Protein AF-A0A965NPS1-F1 (afdb_monomer_lite)

Secondary structure (DSSP, 8-state):
----HHHHHHHHHHHHHHH-TTHHHHHHHHHHHHHHHHHHHHTT-----------------

Foldseek 3Di:
DDCDPVNVVVVVVVVCVVCDPVRVVVVCVVVVLVVVVVVCVVVVNPDDRDPPPPDDDDDDD

pLDDT: mean 79.71, std 16.13, range [44.94, 95.44]

Radius of gyration: 17.5 Å; chains: 1; bounding box: 51×32×37 Å

Sequence (61 aa):
MGIGVTELLVILVVIFIIFGAGKLPSVMADLGKGMKAFKNASEGSEEAAIPVKKKPRKKAK

Structure (mmCIF, N/CA/C/O backbone):
data_AF-A0A965NPS1-F1
#
_entry.id   AF-A0A965NPS1-F1
#
loop_
_atom_site.group_PDB
_atom_site.id
_atom_site.type_symbol
_atom_site.label_atom_id
_atom_site.label_alt_id
_atom_site.label_comp_id
_atom_site.label_asym_id
_atom_site.label_entity_id
_atom_site.label_seq_id
_atom_site.pdbx_PDB_ins_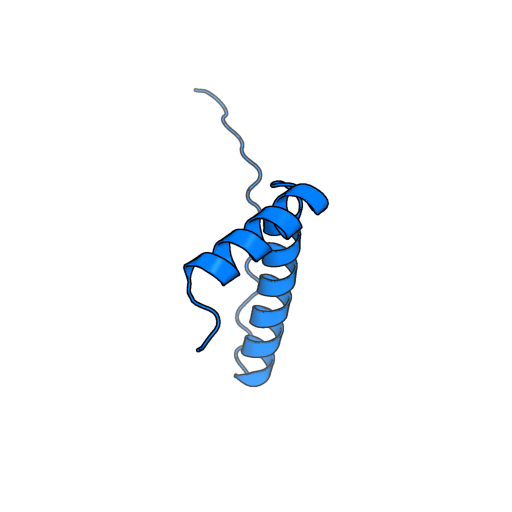code
_atom_site.Cartn_x
_atom_site.Cartn_y
_atom_site.Cartn_z
_atom_site.occupancy
_atom_site.B_iso_or_equiv
_atom_site.auth_seq_id
_atom_site.auth_comp_id
_atom_site.auth_asym_id
_atom_site.auth_atom_id
_atom_site.pdbx_PDB_model_num
ATOM 1 N N . MET A 1 1 ? 26.659 -3.076 0.148 1.00 65.56 1 MET A N 1
ATOM 2 C CA . MET A 1 1 ? 25.814 -2.674 -0.994 1.00 65.56 1 MET A CA 1
ATOM 3 C C . MET A 1 1 ? 24.372 -2.861 -0.566 1.00 65.56 1 MET A C 1
ATOM 5 O O . MET A 1 1 ? 23.922 -3.992 -0.467 1.00 65.56 1 MET A O 1
ATOM 9 N N . GLY A 1 2 ? 23.726 -1.782 -0.125 1.00 79.75 2 GLY A N 1
ATOM 10 C CA . GLY A 1 2 ? 22.329 -1.819 0.308 1.00 79.75 2 GLY A CA 1
ATOM 11 C C . GLY A 1 2 ? 21.402 -1.675 -0.891 1.00 79.75 2 GLY A C 1
ATOM 12 O O . GLY A 1 2 ? 21.806 -1.112 -1.905 1.00 79.75 2 GLY A O 1
ATOM 13 N N . ILE A 1 3 ? 20.175 -2.173 -0.759 1.00 85.19 3 ILE A N 1
ATOM 14 C CA 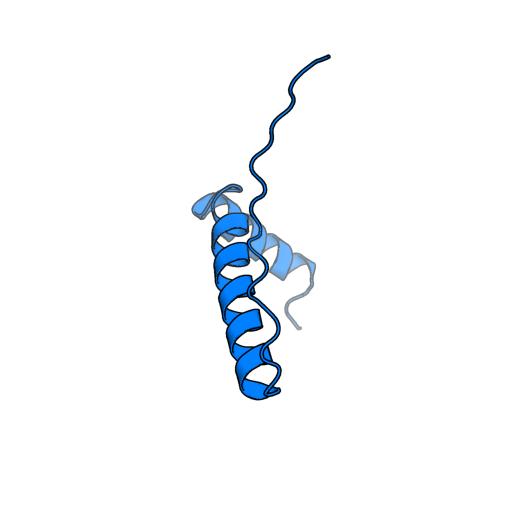. ILE A 1 3 ? 19.117 -1.937 -1.743 1.00 85.19 3 ILE A CA 1
ATOM 15 C C . ILE A 1 3 ? 18.932 -0.423 -1.853 1.00 85.19 3 ILE A C 1
ATOM 17 O O . ILE A 1 3 ? 18.517 0.236 -0.898 1.00 85.19 3 ILE A O 1
ATOM 21 N N . GLY A 1 4 ? 19.316 0.128 -3.002 1.00 92.81 4 GLY A N 1
ATOM 22 C CA . GLY A 1 4 ? 19.147 1.540 -3.291 1.00 92.81 4 GLY A CA 1
ATOM 23 C C . GLY A 1 4 ? 17.676 1.887 -3.486 1.00 92.81 4 GLY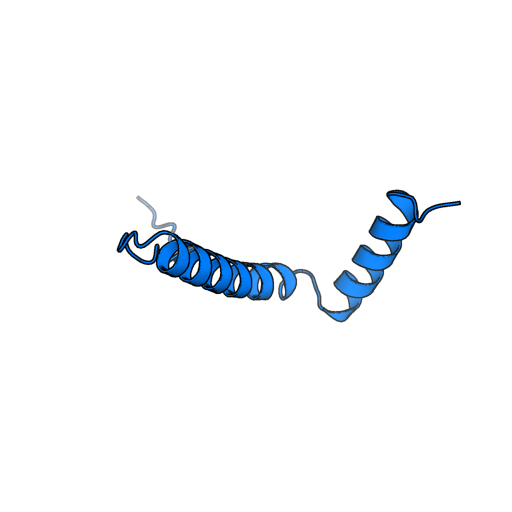 A C 1
ATOM 24 O O . GLY A 1 4 ? 16.830 1.024 -3.732 1.00 92.81 4 GLY A O 1
ATOM 25 N N . VAL A 1 5 ? 17.373 3.184 -3.429 1.00 94.75 5 VAL A N 1
ATOM 26 C CA . VAL A 1 5 ? 16.033 3.701 -3.753 1.00 94.75 5 VAL A CA 1
ATOM 27 C C . VAL A 1 5 ? 15.595 3.227 -5.145 1.00 94.75 5 VAL A C 1
ATOM 29 O O . VAL A 1 5 ? 14.427 2.901 -5.334 1.00 94.75 5 VAL A O 1
ATOM 32 N N . THR A 1 6 ? 16.536 3.116 -6.089 1.00 93.50 6 THR A N 1
ATOM 33 C CA . THR A 1 6 ? 16.300 2.622 -7.451 1.00 93.50 6 THR A CA 1
ATOM 34 C C . THR A 1 6 ? 15.790 1.180 -7.473 1.00 93.50 6 THR A C 1
ATOM 36 O O . THR A 1 6 ? 14.708 0.948 -8.007 1.00 93.50 6 THR A O 1
ATOM 39 N N . GLU A 1 7 ? 16.494 0.217 -6.863 1.00 93.75 7 GLU A N 1
ATOM 40 C CA . GLU A 1 7 ? 16.017 -1.172 -6.777 1.00 93.75 7 GLU A CA 1
ATOM 41 C C . GLU A 1 7 ? 14.656 -1.285 -6.083 1.00 93.75 7 GLU A C 1
ATOM 43 O O . GLU A 1 7 ? 13.792 -2.026 -6.554 1.00 93.75 7 GLU A O 1
ATOM 48 N N . LEU A 1 8 ? 14.429 -0.533 -5.000 1.00 94.12 8 LEU A N 1
ATOM 49 C CA . LEU A 1 8 ? 13.139 -0.547 -4.303 1.00 94.12 8 LEU A CA 1
ATOM 50 C C . LEU A 1 8 ? 12.009 -0.069 -5.227 1.00 94.12 8 LEU A C 1
ATOM 52 O O . LEU A 1 8 ? 10.936 -0.673 -5.255 1.00 94.12 8 LEU A O 1
ATOM 56 N N . LEU A 1 9 ? 12.260 0.966 -6.032 1.00 94.50 9 LEU A N 1
ATOM 57 C CA . LEU A 1 9 ? 11.294 1.499 -6.991 1.00 94.50 9 LEU A CA 1
ATOM 58 C C . LEU A 1 9 ? 10.990 0.488 -8.107 1.00 94.50 9 LEU A C 1
ATOM 60 O O . LEU A 1 9 ? 9.826 0.299 -8.452 1.00 94.50 9 LEU A O 1
ATOM 64 N N . VAL A 1 10 ? 12.001 -0.223 -8.618 1.00 95.44 10 VAL A N 1
ATOM 65 C CA . VAL A 1 10 ? 11.808 -1.294 -9.614 1.00 95.44 10 VAL A CA 1
ATOM 66 C C . VAL A 1 10 ? 10.920 -2.409 -9.054 1.00 95.44 10 VAL A C 1
ATOM 68 O O . VAL A 1 10 ? 9.955 -2.811 -9.704 1.00 95.44 10 VAL A O 1
ATOM 71 N N . ILE A 1 11 ? 11.188 -2.865 -7.828 1.00 94.25 11 ILE A N 1
ATOM 72 C CA . ILE A 1 11 ? 10.377 -3.894 -7.160 1.00 94.25 11 ILE A CA 1
ATOM 73 C C . ILE A 1 11 ? 8.938 -3.401 -6.961 1.00 94.25 11 ILE A C 1
ATOM 75 O O . ILE A 1 11 ? 7.985 -4.130 -7.250 1.00 94.25 11 ILE A O 1
ATOM 79 N N . LEU A 1 12 ? 8.768 -2.150 -6.522 1.00 93.50 12 LEU A N 1
ATOM 80 C CA . LEU A 1 12 ? 7.456 -1.533 -6.345 1.00 93.50 12 LEU A CA 1
ATOM 81 C C . LEU A 1 12 ? 6.658 -1.540 -7.654 1.00 93.50 12 LEU A C 1
ATOM 83 O O . LEU A 1 12 ? 5.484 -1.893 -7.638 1.00 93.50 12 LEU A O 1
ATOM 87 N N . VAL A 1 13 ? 7.286 -1.198 -8.782 1.00 94.56 13 VAL A N 1
ATOM 88 C CA . VAL A 1 13 ? 6.638 -1.181 -10.103 1.00 94.56 13 VAL A CA 1
ATOM 89 C C . VAL A 1 13 ? 6.175 -2.577 -10.519 1.00 94.56 13 VAL A C 1
ATOM 91 O O . VAL A 1 13 ? 5.041 -2.720 -10.969 1.00 94.56 13 VAL A O 1
ATOM 94 N N . VAL A 1 14 ? 6.993 -3.616 -10.322 1.00 94.94 14 VAL A N 1
ATOM 95 C CA . VAL A 1 14 ? 6.604 -5.006 -10.633 1.00 94.94 14 VAL A CA 1
ATOM 96 C C . VAL A 1 14 ? 5.370 -5.418 -9.828 1.00 94.94 14 VAL A C 1
ATOM 98 O O . VAL A 1 14 ? 4.392 -5.923 -10.381 1.00 94.94 14 VAL A O 1
ATOM 101 N N . ILE A 1 15 ? 5.376 -5.131 -8.527 1.00 93.44 15 ILE A N 1
ATOM 102 C CA . ILE A 1 15 ? 4.243 -5.377 -7.630 1.00 93.44 15 ILE A CA 1
ATOM 103 C C . ILE A 1 15 ? 3.005 -4.582 -8.081 1.00 93.44 15 ILE A C 1
ATOM 105 O O . ILE A 1 15 ? 1.884 -5.093 -8.063 1.00 93.44 15 ILE A O 1
ATOM 109 N N . PHE A 1 16 ? 3.200 -3.343 -8.531 1.00 92.25 16 PHE A N 1
ATOM 110 C CA . PHE A 1 16 ? 2.136 -2.466 -9.012 1.00 92.25 16 PHE A CA 1
ATOM 111 C C . PHE A 1 16 ? 1.509 -2.948 -10.322 1.00 92.25 16 PHE A C 1
ATOM 113 O O . PHE A 1 16 ? 0.317 -2.740 -10.525 1.00 92.25 16 PHE A O 1
ATOM 120 N N . ILE A 1 17 ? 2.269 -3.616 -11.193 1.00 93.56 17 ILE A N 1
ATOM 121 C CA . ILE A 1 17 ? 1.738 -4.249 -12.408 1.00 93.56 17 ILE A CA 1
ATOM 122 C C . ILE A 1 17 ? 0.851 -5.444 -12.042 1.00 93.56 17 ILE A C 1
ATOM 124 O O . ILE A 1 17 ? -0.236 -5.585 -12.598 1.00 93.56 17 ILE A O 1
ATOM 128 N N . ILE A 1 18 ? 1.272 -6.268 -11.077 1.00 93.00 18 ILE A N 1
ATOM 129 C CA . ILE A 1 18 ? 0.514 -7.451 -10.639 1.00 93.00 18 ILE A CA 1
ATOM 130 C C . ILE A 1 18 ? -0.786 -7.045 -9.932 1.00 93.00 18 ILE A C 1
ATOM 132 O O . ILE A 1 18 ? -1.850 -7.593 -10.215 1.00 93.00 18 ILE A O 1
ATOM 136 N N . PHE A 1 19 ? -0.721 -6.081 -9.011 1.00 90.62 19 PHE A N 1
ATOM 137 C CA . PHE A 1 19 ? -1.896 -5.639 -8.255 1.00 90.62 19 PHE A CA 1
ATOM 138 C C . PHE A 1 19 ? -2.738 -4.585 -8.987 1.00 90.62 19 PHE A C 1
ATOM 140 O O . PHE A 1 19 ? -3.938 -4.468 -8.734 1.00 90.62 19 PHE A O 1
ATOM 147 N N . GLY A 1 20 ? -2.139 -3.816 -9.892 1.00 87.00 20 GLY A N 1
ATOM 148 C CA . GLY A 1 20 ? -2.765 -2.695 -10.584 1.00 87.00 20 GLY A CA 1
ATOM 149 C C . GLY A 1 20 ? -2.917 -1.432 -9.722 1.00 87.00 20 GLY A C 1
ATOM 150 O O . GLY A 1 20 ? -3.035 -1.470 -8.493 1.00 87.00 20 GLY A O 1
ATOM 151 N N . ALA A 1 21 ? -3.009 -0.278 -10.391 1.00 83.44 21 ALA A N 1
ATOM 152 C CA . ALA A 1 21 ? -3.079 1.037 -9.746 1.00 83.44 21 ALA A CA 1
ATOM 153 C C . ALA A 1 21 ? -4.327 1.269 -8.874 1.00 83.44 21 ALA A C 1
ATOM 155 O O . ALA A 1 21 ? -4.329 2.148 -8.015 1.00 83.44 21 ALA A O 1
ATOM 156 N N . GLY A 1 22 ? -5.396 0.494 -9.079 1.00 83.81 22 GLY A N 1
ATOM 157 C CA . GLY A 1 22 ? -6.645 0.620 -8.321 1.00 83.81 22 GLY A CA 1
ATOM 158 C C . GLY A 1 22 ? -6.658 -0.137 -6.991 1.00 83.81 22 GLY A C 1
ATOM 159 O O . GLY A 1 22 ? -7.406 0.234 -6.086 1.00 83.81 22 GLY A O 1
ATOM 160 N N . LYS A 1 23 ? -5.837 -1.185 -6.840 1.00 86.25 23 LYS A N 1
ATOM 161 C CA . LYS A 1 23 ? -5.825 -2.011 -5.623 1.00 86.25 23 LYS A CA 1
ATOM 162 C C . LYS A 1 23 ? -4.983 -1.387 -4.517 1.00 86.25 23 LYS A C 1
ATOM 164 O O . LYS A 1 23 ? -5.416 -1.408 -3.368 1.00 86.25 23 LYS A O 1
ATOM 169 N N . LEU A 1 24 ? -3.847 -0.765 -4.852 1.00 88.25 24 LEU A N 1
ATOM 170 C CA . LEU A 1 24 ? -2.967 -0.148 -3.854 1.00 88.25 24 LEU A CA 1
ATOM 171 C C . LEU A 1 24 ? -3.686 0.922 -3.000 1.00 88.25 24 LEU A C 1
ATOM 173 O O . LEU A 1 24 ? -3.616 0.826 -1.777 1.00 88.25 24 LEU A O 1
ATOM 177 N N . PRO A 1 25 ? -4.456 1.876 -3.568 1.00 85.00 25 PRO A N 1
ATOM 178 C CA . PRO A 1 25 ? -5.172 2.878 -2.776 1.00 85.00 25 PRO A CA 1
ATOM 179 C C . PRO A 1 25 ? -6.236 2.283 -1.847 1.00 85.00 25 PRO A C 1
ATOM 181 O O . PRO A 1 25 ? -6.426 2.790 -0.746 1.00 85.00 25 PRO A O 1
ATOM 184 N N . SER A 1 26 ? -6.919 1.209 -2.264 1.00 88.81 26 SER A N 1
ATOM 185 C CA . SER A 1 26 ? -7.933 0.544 -1.434 1.00 88.81 26 SER A CA 1
ATOM 186 C C . SER A 1 26 ? -7.292 -0.152 -0.237 1.00 88.81 26 SER A C 1
ATOM 188 O O . SER A 1 26 ? -7.713 0.067 0.894 1.00 88.81 26 SER A O 1
ATOM 190 N N . VAL A 1 27 ? -6.225 -0.924 -0.475 1.00 89.75 27 VAL A N 1
ATOM 191 C CA . VAL A 1 27 ? -5.498 -1.639 0.584 1.00 89.75 27 VAL A CA 1
ATOM 192 C C . VAL A 1 27 ? -4.859 -0.652 1.562 1.00 89.75 27 VAL A C 1
ATOM 194 O O . VAL A 1 27 ? -4.957 -0.838 2.770 1.00 89.75 27 VAL A O 1
ATOM 197 N N . MET A 1 28 ? -4.280 0.445 1.066 1.00 89.25 28 MET A N 1
ATOM 198 C CA . MET A 1 28 ? -3.722 1.502 1.918 1.00 89.25 28 MET A CA 1
ATOM 199 C C . MET A 1 28 ? -4.799 2.251 2.707 1.00 89.25 28 MET A C 1
ATOM 201 O O . MET A 1 28 ? -4.569 2.611 3.858 1.00 89.25 28 MET A O 1
ATOM 205 N N . ALA A 1 29 ? -5.984 2.471 2.129 1.00 90.12 29 ALA A N 1
ATOM 206 C CA . ALA A 1 29 ? -7.096 3.087 2.844 1.00 90.12 29 ALA A CA 1
ATOM 207 C C . ALA A 1 29 ? -7.600 2.197 3.989 1.00 90.12 29 ALA A C 1
ATOM 209 O O . ALA A 1 29 ? -7.914 2.709 5.062 1.00 90.12 29 ALA A O 1
ATOM 210 N N . ASP A 1 30 ? -7.667 0.882 3.784 1.00 91.25 30 ASP A N 1
ATOM 211 C CA . ASP A 1 30 ? -8.120 -0.060 4.810 1.00 91.25 30 ASP A CA 1
ATOM 212 C C . ASP A 1 30 ? -7.048 -0.290 5.885 1.00 91.25 30 ASP A C 1
ATOM 214 O O . ASP A 1 30 ? -7.357 -0.230 7.078 1.00 91.25 30 ASP A O 1
ATOM 218 N N . LEU A 1 31 ? -5.775 -0.402 5.490 1.00 93.25 31 LEU A N 1
ATOM 219 C CA . LEU A 1 31 ? -4.640 -0.427 6.415 1.00 93.25 31 LEU A CA 1
ATOM 220 C C . LEU A 1 31 ? -4.554 0.866 7.240 1.00 93.25 31 LEU A C 1
ATOM 222 O O . LEU A 1 31 ? -4.341 0.815 8.447 1.00 93.25 31 LEU A O 1
ATOM 226 N N . GLY A 1 32 ? -4.769 2.026 6.615 1.00 90.38 32 GLY A N 1
ATOM 227 C CA . GLY A 1 32 ? -4.747 3.327 7.283 1.00 90.38 32 GLY A CA 1
ATOM 228 C C . GLY A 1 32 ? -5.859 3.485 8.319 1.00 90.38 32 GLY A C 1
ATOM 229 O O . GLY A 1 32 ? -5.615 4.014 9.403 1.00 90.38 32 GLY A O 1
ATOM 230 N N . LYS A 1 33 ? -7.066 2.976 8.037 1.00 89.00 33 LYS A N 1
ATOM 231 C CA . LYS A 1 33 ? -8.158 2.921 9.025 1.00 89.00 33 LYS A CA 1
ATOM 232 C C . LYS A 1 33 ? -7.793 2.024 10.208 1.00 89.00 33 LYS A C 1
ATOM 234 O O . LYS A 1 33 ? -8.013 2.430 11.345 1.00 89.00 33 LYS A O 1
ATOM 239 N N . GLY A 1 34 ? -7.214 0.848 9.949 1.00 91.94 34 GLY A N 1
ATOM 240 C CA . GLY A 1 34 ? -6.772 -0.083 10.993 1.00 91.94 34 GLY A CA 1
ATOM 241 C C . GLY A 1 34 ? -5.659 0.499 11.865 1.00 91.94 34 GLY A C 1
ATOM 242 O O . GLY A 1 34 ? -5.765 0.481 13.087 1.00 91.94 34 GLY A O 1
ATOM 243 N N . MET A 1 35 ? -4.645 1.108 11.246 1.00 91.06 35 MET A N 1
ATOM 244 C CA . MET A 1 35 ? -3.550 1.785 11.947 1.00 91.06 35 MET A CA 1
ATOM 245 C C . MET A 1 35 ? -4.062 2.946 12.803 1.00 91.06 35 MET A C 1
ATOM 247 O O . MET A 1 35 ? -3.627 3.120 13.938 1.00 91.06 35 MET A O 1
ATOM 251 N N . LYS A 1 36 ? -5.021 3.725 12.283 1.00 87.50 36 LYS A N 1
ATOM 252 C CA . LYS A 1 36 ? -5.649 4.815 13.033 1.00 87.50 36 LYS A CA 1
ATOM 253 C C . LYS A 1 36 ? -6.460 4.294 14.220 1.00 87.50 36 LYS A C 1
ATOM 255 O O . LYS A 1 36 ? -6.343 4.843 15.306 1.00 87.50 36 LYS A O 1
ATOM 260 N N . ALA A 1 37 ? -7.239 3.230 14.035 1.00 87.12 37 ALA A N 1
ATOM 261 C CA . ALA A 1 37 ? -7.988 2.603 15.120 1.00 87.12 37 ALA A CA 1
ATOM 262 C C . ALA A 1 37 ? -7.057 2.035 16.204 1.00 87.12 37 ALA A C 1
ATOM 264 O O . ALA A 1 37 ? -7.306 2.241 17.388 1.00 87.12 37 ALA A O 1
ATOM 265 N N . PHE A 1 38 ? -5.957 1.388 15.802 1.00 90.06 38 PHE A N 1
ATOM 266 C CA . PHE A 1 38 ? -4.942 0.869 16.719 1.00 90.06 38 PHE A CA 1
ATOM 267 C C . PHE A 1 38 ? -4.269 1.991 17.512 1.00 90.06 38 PHE A C 1
ATOM 269 O O . PHE A 1 38 ? -4.141 1.904 18.731 1.00 90.06 38 PHE A O 1
ATOM 276 N N . LYS A 1 39 ? -3.894 3.077 16.829 1.00 87.12 39 LYS A N 1
ATOM 277 C CA . LYS A 1 39 ? -3.285 4.246 17.457 1.00 87.12 39 LYS A CA 1
ATOM 278 C C . LYS A 1 39 ? -4.242 4.925 18.448 1.00 87.12 39 LYS A C 1
ATOM 280 O O . LYS A 1 39 ? -3.862 5.129 19.593 1.00 87.12 39 LYS A O 1
ATOM 285 N N . ASN A 1 40 ? -5.495 5.155 18.058 1.00 86.56 40 ASN A N 1
ATO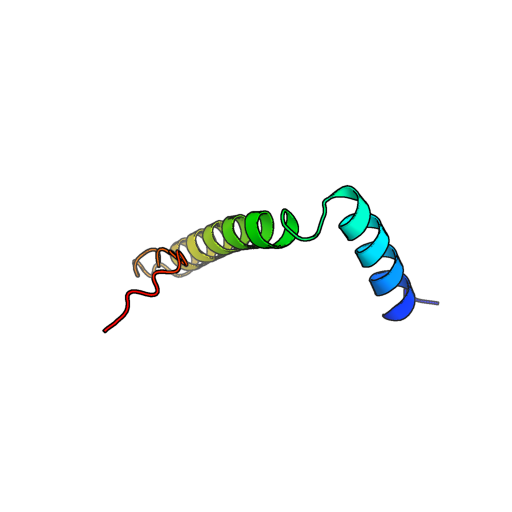M 286 C CA . ASN A 1 40 ? -6.519 5.738 18.931 1.00 86.56 40 ASN A CA 1
ATOM 287 C C . ASN A 1 40 ? -6.780 4.883 20.186 1.00 86.56 40 ASN A C 1
ATOM 289 O O . ASN A 1 40 ? -6.887 5.423 21.284 1.00 86.56 40 ASN A O 1
ATOM 293 N N . ALA A 1 41 ? -6.843 3.555 20.034 1.00 85.88 41 ALA A N 1
ATOM 294 C CA . ALA A 1 41 ? -7.007 2.631 21.156 1.00 85.88 41 ALA A CA 1
ATOM 295 C C . ALA A 1 41 ? -5.782 2.624 22.086 1.00 85.88 41 ALA A C 1
ATOM 297 O O . ALA A 1 41 ? -5.936 2.564 23.302 1.00 85.88 41 ALA A O 1
ATOM 298 N N . SER A 1 42 ? -4.572 2.722 21.525 1.00 87.31 42 SER A N 1
ATOM 299 C CA . SER A 1 42 ? -3.329 2.792 22.300 1.00 87.31 42 SER A CA 1
ATOM 300 C C . SER A 1 42 ? -3.149 4.126 23.033 1.00 87.31 42 SER A C 1
ATOM 302 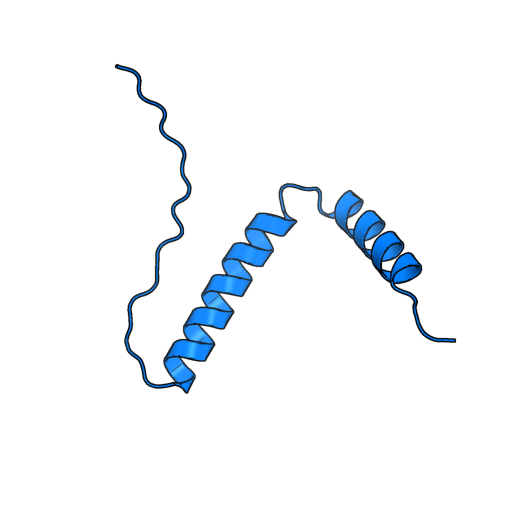O O . SER A 1 42 ? -2.514 4.150 24.082 1.00 87.31 42 SER A O 1
ATOM 304 N N . GLU A 1 43 ? -3.668 5.226 22.486 1.00 85.50 43 GLU A N 1
ATOM 305 C CA . GLU A 1 43 ? -3.570 6.577 23.061 1.00 85.50 43 GLU A CA 1
ATOM 306 C C . GLU A 1 43 ? -4.783 6.936 23.945 1.00 85.50 43 GLU A C 1
ATOM 308 O O . GLU A 1 43 ? -4.867 8.056 24.445 1.00 85.50 43 GLU A O 1
ATOM 313 N N . GLY A 1 44 ? -5.738 6.013 24.138 1.00 72.06 44 GLY A N 1
ATOM 314 C CA . GLY A 1 44 ? -6.937 6.219 24.966 1.00 72.06 44 GLY A CA 1
ATOM 315 C C . GLY A 1 44 ? -7.852 7.358 24.494 1.00 72.06 44 GLY A C 1
ATOM 316 O O . GLY A 1 44 ? -8.735 7.786 25.233 1.00 72.06 44 GLY A O 1
ATOM 317 N N . SER A 1 45 ? -7.637 7.868 23.280 1.00 63.53 45 SER A N 1
ATOM 318 C CA . SER A 1 45 ? -8.396 8.976 22.707 1.00 63.53 45 SER A CA 1
ATOM 319 C C . SER A 1 45 ? -9.559 8.420 21.894 1.00 63.53 45 SER A C 1
ATOM 321 O O . SER A 1 45 ? -9.391 7.959 20.763 1.00 63.53 45 SER A O 1
ATOM 323 N N . GLU A 1 46 ? -10.757 8.474 22.474 1.00 62.25 46 GLU A N 1
ATOM 324 C CA . GLU A 1 46 ? -12.021 8.143 21.812 1.00 62.25 46 GLU A CA 1
ATOM 325 C C . GLU A 1 46 ? -12.431 9.271 20.844 1.00 62.25 46 GLU A C 1
ATOM 327 O O . GLU A 1 46 ? -13.493 9.870 20.966 1.00 62.25 46 GLU A O 1
ATOM 332 N N . GLU A 1 47 ? -11.570 9.614 19.879 1.00 59.12 47 GLU A N 1
ATOM 333 C CA . GLU A 1 47 ? -11.923 10.567 18.827 1.00 59.12 47 GLU A CA 1
ATOM 334 C C . GLU A 1 47 ? -12.225 9.839 17.512 1.00 59.12 47 GLU A C 1
ATOM 336 O O . GLU A 1 47 ? -11.417 9.092 16.947 1.00 59.12 47 GLU A O 1
ATOM 341 N N . ALA A 1 48 ? -13.466 10.054 17.082 1.00 56.34 48 ALA A N 1
ATOM 342 C CA . ALA A 1 48 ? -14.218 9.372 16.047 1.00 56.34 48 ALA A CA 1
ATOM 343 C C . ALA A 1 48 ? -13.431 8.928 14.801 1.00 56.34 48 ALA A C 1
ATOM 345 O O . ALA A 1 48 ? -12.647 9.656 14.180 1.00 56.34 48 ALA A O 1
ATOM 346 N N . ALA A 1 49 ? -13.773 7.715 14.363 1.00 56.16 49 ALA A N 1
ATOM 347 C CA . ALA A 1 49 ? -13.469 7.178 13.050 1.00 56.16 49 ALA A CA 1
ATOM 348 C C . ALA A 1 49 ? -13.885 8.175 11.955 1.00 56.16 49 ALA A C 1
ATOM 350 O O . ALA A 1 49 ? -15.067 8.335 11.663 1.00 56.16 49 ALA A O 1
ATOM 351 N N . ILE A 1 50 ? -12.912 8.839 11.324 1.00 57.34 50 ILE A N 1
ATOM 352 C CA . ILE A 1 50 ? -13.176 9.681 10.153 1.00 57.34 50 ILE A CA 1
ATOM 353 C C . ILE A 1 50 ? -13.593 8.743 9.012 1.00 57.34 50 ILE A C 1
ATOM 355 O O . ILE A 1 50 ? -12.766 7.944 8.553 1.00 57.34 50 ILE A O 1
ATOM 359 N N . PRO A 1 51 ? -14.835 8.822 8.501 1.00 54.09 51 PRO A N 1
ATOM 360 C CA . PRO A 1 51 ? -15.196 8.107 7.298 1.00 54.09 51 PRO A CA 1
ATOM 361 C C . PRO A 1 51 ? -14.517 8.833 6.139 1.00 54.09 51 PRO A C 1
ATOM 363 O O . PRO A 1 51 ? -14.976 9.885 5.695 1.00 54.09 51 PRO A O 1
ATOM 366 N N . VAL A 1 52 ? -13.429 8.277 5.602 1.00 53.91 52 VAL A N 1
ATOM 367 C CA . VAL A 1 52 ? -12.908 8.699 4.294 1.00 53.91 52 VAL A CA 1
ATOM 368 C C . VAL A 1 52 ? -13.894 8.221 3.219 1.00 53.91 52 VAL A C 1
ATOM 370 O O . VAL A 1 52 ? -13.644 7.294 2.456 1.00 53.91 52 VAL A O 1
ATOM 373 N N . LYS A 1 53 ? -15.073 8.850 3.169 1.00 52.47 53 LYS A N 1
ATOM 374 C CA . LYS A 1 53 ? -15.945 8.880 1.999 1.00 52.47 53 LYS A CA 1
ATOM 375 C C . LYS A 1 53 ? -15.369 9.927 1.052 1.00 52.47 53 LYS A C 1
ATOM 377 O O . LYS A 1 53 ? -15.803 11.072 1.044 1.00 52.47 53 LYS A O 1
ATOM 382 N N . LYS A 1 54 ? -14.435 9.530 0.189 1.00 58.00 54 LYS A N 1
ATOM 383 C CA . LYS A 1 54 ? -14.320 10.183 -1.121 1.00 58.00 54 LYS A CA 1
ATOM 384 C C . LYS A 1 54 ? -15.198 9.410 -2.103 1.00 58.00 54 LYS A C 1
ATOM 386 O O . LYS A 1 54 ? -14.736 8.500 -2.778 1.00 58.00 54 LYS A O 1
ATOM 391 N N . LYS A 1 55 ? -16.483 9.773 -2.170 1.00 45.75 55 LYS A N 1
ATOM 392 C CA . LYS A 1 55 ? -17.295 9.570 -3.380 1.00 45.75 55 LYS A CA 1
ATOM 393 C C . LYS A 1 55 ? -17.514 10.950 -4.014 1.00 45.75 55 LYS A C 1
ATOM 395 O O . LYS A 1 55 ? -17.961 11.854 -3.309 1.00 45.75 55 LYS A O 1
ATOM 400 N N . PRO A 1 56 ? -17.183 11.138 -5.302 1.00 65.12 56 PRO A N 1
ATOM 401 C CA . PRO A 1 56 ? -17.302 12.421 -5.975 1.00 65.12 56 PRO A CA 1
ATOM 402 C C . PRO A 1 56 ? -18.775 12.676 -6.302 1.00 65.12 56 PRO A C 1
ATOM 404 O O . PRO A 1 56 ? -19.444 11.813 -6.865 1.00 65.12 56 PRO A O 1
ATOM 407 N N . ARG A 1 57 ? -19.295 13.866 -6.004 1.00 47.31 57 ARG A N 1
ATOM 408 C CA . ARG A 1 57 ? -20.464 14.401 -6.713 1.00 47.31 57 ARG A CA 1
ATOM 409 C C . ARG A 1 57 ? -20.176 15.841 -7.100 1.00 47.31 57 ARG A C 1
ATOM 411 O O . ARG A 1 57 ? -20.438 16.769 -6.348 1.00 47.31 57 ARG A O 1
ATOM 418 N N . LYS A 1 58 ? -19.694 15.998 -8.334 1.00 65.25 58 LYS A N 1
ATOM 419 C CA . LYS A 1 58 ? -20.181 17.085 -9.180 1.00 65.25 58 LYS A CA 1
ATOM 420 C C . LYS A 1 58 ? -21.712 16.965 -9.235 1.00 65.25 58 LYS A C 1
ATOM 422 O O . LYS A 1 58 ? -22.226 15.948 -9.692 1.00 65.25 58 LYS A O 1
ATOM 427 N N . LYS A 1 59 ? -22.414 17.990 -8.769 1.00 44.94 59 LYS A N 1
ATOM 428 C CA . LYS A 1 59 ? -23.647 18.507 -9.377 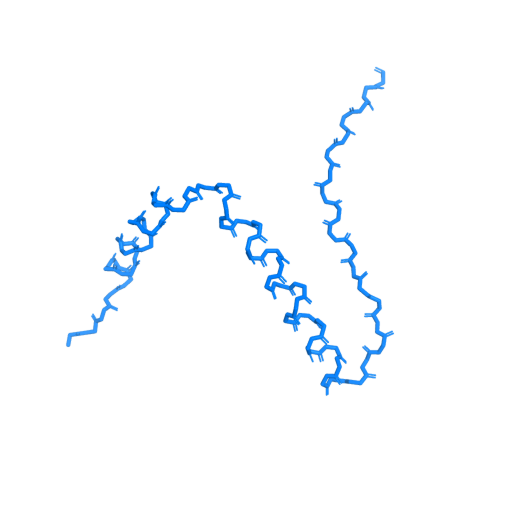1.00 44.94 59 LYS A CA 1
ATOM 429 C C . LYS A 1 59 ? -23.488 20.025 -9.284 1.00 44.94 59 LYS A C 1
ATOM 431 O O . LYS A 1 59 ? -23.378 20.547 -8.185 1.00 44.94 59 LYS A O 1
ATOM 436 N N . ALA A 1 60 ? -23.027 20.651 -10.364 1.00 57.50 60 ALA A N 1
ATOM 437 C CA . ALA A 1 60 ? -23.895 21.168 -11.423 1.00 57.50 60 ALA A CA 1
ATOM 438 C C . ALA A 1 60 ? -24.841 22.214 -10.822 1.00 57.50 60 ALA A C 1
ATOM 440 O O . ALA A 1 60 ? -25.808 21.859 -10.150 1.00 57.50 60 ALA A O 1
ATOM 441 N N . LYS A 1 61 ? -24.454 23.477 -11.003 1.00 46.22 61 LYS A N 1
ATOM 442 C CA . LYS A 1 61 ? -25.365 24.613 -10.955 1.00 46.22 61 LYS A CA 1
ATOM 443 C C . LYS A 1 61 ? -26.121 24.656 -12.279 1.00 46.22 61 LYS A C 1
ATOM 445 O O . LYS A 1 61 ? -25.505 24.222 -13.282 1.00 46.22 61 LYS A O 1
#